Protein AF-A0A2N2LJE5-F1 (afdb_monomer)

Foldseek 3Di:
DWDWFAWPVRDIDIHRPDPVRVVVVVCLLVVVDPDPPRTHGPPDPDCDPQPPLRVLLCVQQNDCDPVNVVVVVVVVVQDDSVLSSVLCNVCSVVVVRDPVSSVVSSLCCLVVNDPPPDDDDDPDPRDNRPCVVVDPPDPDD

Solvent-accessible surface area (backbone atoms only — not comparable to full-atom values): 8705 Å² total; per-residue (Å²): 119,71,40,76,44,50,28,70,88,74,49,68,52,72,34,58,72,42,75,69,34,51,55,50,52,54,33,36,72,70,65,77,37,83,49,84,92,75,56,47,75,42,84,74,78,72,83,61,77,72,46,73,47,54,52,47,36,44,74,48,53,37,87,80,44,74,74,52,50,54,54,49,57,53,44,59,76,70,41,61,59,66,59,52,39,50,24,39,49,51,18,32,75,70,69,44,52,42,69,72,49,19,50,51,46,49,54,46,31,57,72,76,49,68,82,83,82,81,76,82,91,70,96,68,74,85,72,80,45,82,63,73,80,65,69,80,78,75,83,85,127

Radius of gyration: 20.78 Å; Cα contacts (8 Å, |Δi|>4): 125; chains: 1; bounding box: 51×42×59 Å

Secondary structure (DSSP, 8-state):
-EEEEEBTTS-EEEEESSHHHHHHHHHHHTTSSPPTTS--B-------S--HHHHHHHHHT----HHHHHHHHHHHHHS-HHHHHHHHHHHHHTT--SHHHHHHHHHHHHHH----SSS---SS-----GGGG--------

Structure (mmCIF, N/CA/C/O backbone):
data_AF-A0A2N2LJE5-F1
#
_entry.id   AF-A0A2N2LJE5-F1
#
loop_
_atom_site.group_PDB
_atom_site.id
_atom_site.type_symbol
_atom_site.label_atom_id
_atom_site.label_alt_id
_atom_site.label_comp_id
_atom_site.label_asym_id
_atom_site.label_entity_id
_atom_site.label_seq_id
_atom_site.pdbx_PDB_ins_code
_atom_site.Cartn_x
_atom_site.Cartn_y
_atom_site.Cartn_z
_atom_site.occupancy
_atom_site.B_iso_or_equiv
_atom_site.auth_seq_id
_atom_site.auth_comp_id
_atom_site.auth_asym_id
_atom_site.auth_atom_id
_atom_site.pdbx_PDB_model_num
ATOM 1 N N . MET A 1 1 ? -23.251 -7.286 26.637 1.00 69.62 1 MET A N 1
ATOM 2 C CA . MET A 1 1 ? -22.194 -6.806 25.718 1.00 69.62 1 MET A CA 1
ATOM 3 C C . MET A 1 1 ? -22.807 -5.789 24.766 1.00 69.62 1 MET A C 1
ATOM 5 O O . MET A 1 1 ? -24.014 -5.843 24.571 1.00 69.62 1 MET A O 1
ATOM 9 N N . LEU A 1 2 ? -22.027 -4.850 24.236 1.00 78.62 2 LEU A N 1
ATOM 10 C CA . LEU A 1 2 ? -22.445 -3.902 23.194 1.00 78.62 2 LEU A CA 1
ATOM 11 C C . LEU A 1 2 ? -21.752 -4.279 21.876 1.00 78.62 2 LEU A C 1
ATOM 13 O O . LEU A 1 2 ? -20.717 -4.942 21.904 1.00 78.62 2 LEU A O 1
ATOM 17 N N . LEU A 1 3 ? -22.341 -3.882 20.753 1.00 81.62 3 LEU A N 1
ATOM 18 C CA . LEU A 1 3 ? -21.747 -3.917 19.416 1.00 81.62 3 LEU A CA 1
ATOM 19 C C . LEU A 1 3 ? -21.209 -2.520 19.086 1.00 81.62 3 LEU A C 1
ATOM 21 O O . LEU A 1 3 ? -21.799 -1.538 19.536 1.00 81.62 3 LEU A O 1
ATOM 25 N N . ALA A 1 4 ? -20.127 -2.426 18.315 1.00 83.12 4 ALA A N 1
ATOM 26 C CA . ALA A 1 4 ? -19.519 -1.154 17.935 1.00 83.12 4 ALA A CA 1
ATOM 27 C C . ALA A 1 4 ? -19.167 -1.137 16.442 1.00 83.12 4 ALA A C 1
ATOM 29 O O . ALA A 1 4 ? -18.604 -2.107 15.941 1.00 83.12 4 ALA A O 1
ATOM 30 N N . LEU A 1 5 ? -19.468 -0.029 15.765 1.00 79.00 5 LEU A N 1
ATOM 31 C CA . LEU A 1 5 ? -18.981 0.293 14.424 1.00 79.00 5 LEU A CA 1
ATOM 32 C C . LEU A 1 5 ? -18.116 1.559 14.494 1.00 79.00 5 LEU A C 1
ATOM 34 O O . LEU A 1 5 ? -18.600 2.577 14.989 1.00 79.00 5 LEU A O 1
ATOM 38 N N . PRO A 1 6 ? -16.865 1.538 14.011 1.00 82.94 6 PRO A N 1
ATOM 39 C CA . PRO A 1 6 ? -16.037 2.735 13.955 1.00 82.94 6 PRO A CA 1
ATOM 40 C C . PRO A 1 6 ? -16.524 3.715 12.894 1.00 82.94 6 PRO A C 1
ATOM 42 O O . PRO A 1 6 ? -17.024 3.326 11.838 1.00 82.94 6 PRO A O 1
ATOM 45 N N . LEU A 1 7 ? -16.351 4.999 13.184 1.00 84.25 7 LEU A N 1
ATOM 46 C CA . LEU A 1 7 ? -16.716 6.117 12.328 1.00 84.25 7 LEU A CA 1
ATOM 47 C C . LEU A 1 7 ? -15.468 6.880 11.865 1.00 84.25 7 LEU A C 1
ATOM 49 O O . LEU A 1 7 ? -14.396 6.803 12.466 1.00 84.25 7 LEU A O 1
ATOM 53 N N . THR A 1 8 ? -15.587 7.608 10.754 1.00 79.56 8 THR A N 1
ATOM 54 C CA . THR A 1 8 ? -14.464 8.321 10.114 1.00 79.56 8 THR A CA 1
ATOM 55 C C . THR A 1 8 ? -13.910 9.497 10.919 1.00 79.56 8 THR A C 1
ATOM 57 O O . THR A 1 8 ? -12.799 9.949 10.659 1.00 79.56 8 THR A O 1
ATOM 60 N N . ASP A 1 9 ? -14.683 10.008 11.868 1.00 79.31 9 ASP A N 1
ATOM 61 C CA . ASP A 1 9 ? -14.305 11.062 12.815 1.00 79.31 9 ASP A CA 1
ATOM 62 C C . ASP A 1 9 ? -13.559 10.521 14.049 1.00 79.31 9 ASP A C 1
ATOM 64 O O . ASP A 1 9 ? -13.097 11.307 14.874 1.00 79.31 9 ASP A O 1
ATOM 68 N N . GLY A 1 10 ? -13.380 9.198 14.146 1.00 76.00 10 GLY A N 1
ATOM 69 C CA . GLY A 1 10 ? -12.715 8.533 15.266 1.00 76.00 10 GLY A CA 1
ATOM 70 C C . GLY A 1 10 ? -13.664 8.086 16.378 1.00 76.00 10 GLY A C 1
ATOM 71 O O . GLY A 1 10 ? -13.208 7.446 17.327 1.00 76.00 10 GLY A O 1
ATOM 72 N N . ASP A 1 11 ? -14.963 8.364 16.250 1.00 84.38 11 ASP A N 1
ATOM 73 C CA . ASP A 1 11 ? -15.974 7.921 17.204 1.00 84.38 11 ASP A CA 1
ATOM 74 C C . ASP A 1 11 ? -16.459 6.489 16.913 1.00 84.38 11 ASP A C 1
ATOM 76 O O . ASP A 1 11 ? -16.187 5.887 15.870 1.00 84.38 11 ASP A O 1
ATOM 80 N N . LEU A 1 12 ? -17.186 5.916 17.874 1.00 85.06 12 LEU A N 1
ATOM 81 C CA . LEU A 1 12 ? -17.773 4.579 17.783 1.00 85.06 12 LEU A CA 1
ATOM 82 C 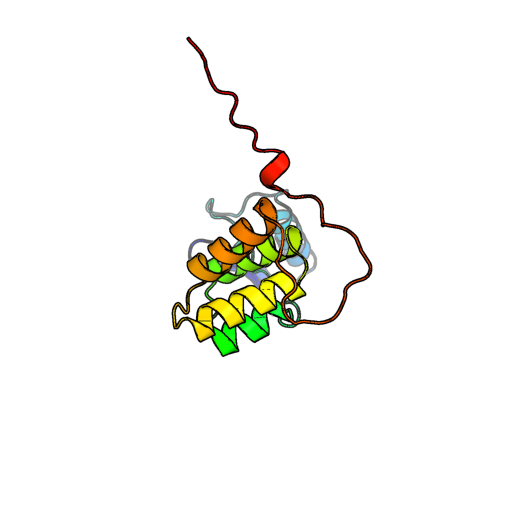C . LEU A 1 12 ? -19.300 4.674 17.842 1.00 85.06 12 LEU A C 1
ATOM 84 O O . LEU A 1 12 ? -19.868 5.162 18.821 1.00 85.06 12 LEU A O 1
ATOM 88 N N . LEU A 1 13 ? -19.977 4.126 16.837 1.00 85.75 13 LEU A N 1
ATOM 89 C CA . LEU A 1 13 ? -21.414 3.890 16.877 1.00 85.75 13 LEU A CA 1
ATOM 90 C C . LEU A 1 13 ? -21.693 2.612 17.672 1.00 85.75 13 LEU A C 1
ATOM 92 O O . LEU A 1 13 ? -21.361 1.512 17.233 1.00 85.75 13 LEU A O 1
ATOM 96 N N . LEU A 1 14 ? -22.319 2.756 18.838 1.00 88.12 14 LEU A N 1
ATOM 97 C CA . LEU A 1 14 ? -22.629 1.638 19.726 1.00 88.12 14 LEU A CA 1
ATOM 98 C C . LEU A 1 14 ? -24.078 1.170 19.556 1.00 88.12 14 LEU A C 1
ATOM 100 O O . LEU A 1 14 ? -25.007 1.976 19.564 1.00 88.12 14 LEU A O 1
ATOM 104 N N . ALA A 1 15 ? -24.283 -0.144 19.487 1.00 86.38 15 ALA A N 1
ATOM 105 C CA . ALA A 1 15 ? -25.604 -0.762 19.524 1.00 86.38 15 ALA A CA 1
ATOM 106 C C . ALA A 1 15 ? -25.697 -1.814 20.633 1.00 86.38 15 ALA A C 1
ATOM 108 O O . ALA A 1 15 ? -24.713 -2.428 21.048 1.00 86.38 15 ALA A O 1
ATOM 109 N N . VAL A 1 16 ? -26.913 -2.056 21.116 1.00 89.38 16 VAL A N 1
ATOM 110 C CA . VAL A 1 16 ? -27.170 -3.165 22.039 1.00 89.38 16 VAL A CA 1
ATOM 111 C C . VAL A 1 16 ? -26.916 -4.482 21.307 1.00 89.38 16 VAL A C 1
ATOM 113 O O . VAL A 1 16 ? -27.321 -4.634 20.158 1.00 89.38 16 VAL A O 1
ATOM 116 N N . HIS A 1 17 ? -26.275 -5.445 21.974 1.00 80.25 17 HIS A N 1
ATOM 117 C CA . HIS A 1 17 ? -26.005 -6.779 21.429 1.00 80.25 17 HIS A CA 1
ATOM 118 C C . HIS A 1 17 ? -27.279 -7.640 21.380 1.00 80.25 17 HIS A C 1
ATOM 120 O O . HIS A 1 17 ? -27.434 -8.631 22.093 1.00 80.25 17 HIS A O 1
ATOM 126 N N . SER A 1 18 ? -28.217 -7.208 20.545 1.00 87.88 18 SER A N 1
ATOM 127 C CA . SER A 1 18 ? -29.474 -7.857 20.200 1.00 87.88 18 SER A CA 1
ATOM 128 C C . SER A 1 18 ? -29.547 -8.026 18.683 1.00 87.88 18 SER A C 1
ATOM 130 O O . SER A 1 18 ? -28.838 -7.346 17.941 1.00 87.88 18 SER A O 1
ATOM 132 N N . GLU A 1 19 ? -30.440 -8.889 18.200 1.00 84.25 19 GLU A N 1
ATOM 133 C CA . GLU A 1 19 ? -30.632 -9.071 16.753 1.00 84.25 19 GLU A CA 1
ATOM 134 C C . GLU A 1 19 ? -31.064 -7.768 16.058 1.00 84.25 19 GLU A C 1
ATOM 136 O O . GLU A 1 19 ? -30.674 -7.504 14.923 1.00 84.25 19 GLU A O 1
ATOM 141 N N . GLY A 1 20 ? -31.810 -6.907 16.762 1.00 85.12 20 GLY A N 1
ATOM 142 C CA . GLY A 1 20 ? -32.174 -5.579 16.267 1.00 85.12 20 GLY A CA 1
ATOM 143 C C . GLY A 1 20 ? -30.968 -4.649 16.125 1.00 85.12 20 GLY A C 1
ATOM 144 O O . GLY A 1 20 ? -30.830 -3.985 15.101 1.00 85.12 20 GLY A O 1
ATOM 145 N N . GLY A 1 21 ? -30.066 -4.638 17.114 1.00 85.12 21 GLY A N 1
ATOM 146 C CA . GLY A 1 21 ? -28.827 -3.860 17.044 1.00 85.12 21 GLY A CA 1
ATOM 147 C C . GLY A 1 21 ? -27.885 -4.363 15.951 1.00 85.12 21 GLY A C 1
ATOM 148 O O . GLY A 1 21 ? -27.339 -3.562 15.200 1.00 85.12 21 GLY A O 1
ATOM 149 N N . ARG A 1 22 ? -27.765 -5.687 15.798 1.00 84.12 22 ARG A N 1
ATOM 150 C CA . ARG A 1 22 ? -26.967 -6.321 14.740 1.00 84.12 22 ARG A CA 1
ATOM 151 C C . ARG A 1 22 ? -27.455 -5.921 13.346 1.00 84.12 22 ARG A C 1
ATOM 153 O O . ARG A 1 22 ? -26.675 -5.401 12.558 1.00 84.12 22 ARG A O 1
ATOM 160 N N . ARG A 1 23 ? -28.756 -6.078 13.073 1.00 87.94 23 ARG A N 1
ATOM 161 C CA . ARG A 1 23 ? -29.359 -5.714 11.777 1.00 87.94 23 ARG A CA 1
ATOM 162 C C . ARG A 1 23 ? -29.246 -4.228 11.452 1.00 87.94 23 ARG A C 1
ATOM 164 O O . ARG A 1 23 ? -29.119 -3.872 10.284 1.00 87.94 23 ARG A O 1
ATOM 171 N N . LEU A 1 24 ? -29.335 -3.362 12.462 1.00 87.25 24 LEU A N 1
ATOM 172 C CA . LEU A 1 24 ? -29.162 -1.922 12.279 1.00 87.25 24 LEU A CA 1
ATOM 173 C C . LEU A 1 24 ? -27.739 -1.602 11.806 1.00 87.25 24 LEU A C 1
ATOM 175 O O . LEU A 1 24 ? -27.575 -0.913 10.803 1.00 87.25 24 LEU A O 1
ATOM 179 N N . LEU A 1 25 ? -26.724 -2.142 12.488 1.00 85.62 25 LEU A N 1
ATOM 180 C CA . LEU A 1 25 ? -25.324 -1.933 12.116 1.00 85.62 25 LEU A CA 1
ATOM 181 C C . LEU A 1 25 ? -25.015 -2.498 10.717 1.00 85.62 25 LEU A C 1
ATOM 183 O O . LEU A 1 25 ? -24.425 -1.785 9.913 1.00 85.62 25 LEU A O 1
ATOM 187 N N . GLU A 1 26 ? -25.505 -3.697 10.375 1.00 84.56 26 GLU A N 1
ATOM 188 C CA . GLU A 1 26 ? -25.335 -4.290 9.033 1.00 84.56 26 GLU A CA 1
ATOM 189 C C . GLU A 1 26 ? -25.934 -3.418 7.916 1.00 84.56 26 GLU A C 1
ATOM 191 O O . GLU A 1 26 ? -25.339 -3.252 6.853 1.00 84.56 26 GLU A O 1
ATOM 196 N N . ARG A 1 27 ? -27.120 -2.835 8.138 1.00 86.81 27 ARG A N 1
ATOM 197 C CA . ARG A 1 27 ? -27.762 -1.945 7.154 1.00 86.81 27 ARG A CA 1
ATOM 198 C C . ARG A 1 27 ? -27.014 -0.628 6.980 1.00 86.81 27 ARG A C 1
ATOM 200 O O . ARG A 1 27 ? -26.969 -0.113 5.863 1.00 86.81 27 ARG A O 1
ATOM 207 N N . ILE A 1 28 ? -26.466 -0.086 8.066 1.00 88.06 28 ILE A N 1
ATOM 208 C CA . ILE A 1 28 ? -25.660 1.138 8.038 1.00 88.06 28 ILE A CA 1
ATOM 209 C C . ILE A 1 28 ? -24.341 0.883 7.300 1.00 88.06 28 ILE A C 1
ATOM 211 O O . ILE A 1 28 ? -23.964 1.661 6.427 1.00 88.06 28 ILE A O 1
ATOM 215 N N . GLU A 1 29 ? -23.677 -0.235 7.585 1.00 81.94 29 GLU A N 1
ATOM 216 C CA . GLU A 1 29 ? -22.453 -0.657 6.899 1.00 81.94 29 GLU A CA 1
ATOM 217 C C . GLU A 1 29 ? -22.688 -0.902 5.400 1.00 81.94 29 GLU A C 1
ATOM 219 O O . GLU A 1 29 ? -21.913 -0.442 4.564 1.00 81.94 29 GLU A O 1
ATOM 224 N N . ALA A 1 30 ? -23.817 -1.523 5.040 1.00 81.69 30 ALA A N 1
ATOM 225 C CA . ALA A 1 30 ? -24.237 -1.713 3.652 1.00 81.69 30 ALA A CA 1
ATOM 226 C C . ALA A 1 30 ? -24.692 -0.415 2.946 1.00 81.69 30 ALA A C 1
ATOM 228 O O . ALA A 1 30 ? -25.073 -0.454 1.775 1.00 81.69 30 ALA A O 1
ATOM 229 N N . GLY A 1 31 ? -24.707 0.730 3.642 1.00 81.25 31 GLY A N 1
ATOM 230 C CA . GLY A 1 31 ? -25.131 2.022 3.095 1.00 81.25 31 GLY A CA 1
ATOM 231 C C . GLY A 1 31 ? -26.635 2.137 2.821 1.00 81.25 31 GLY A C 1
ATOM 232 O O . GLY A 1 31 ? -27.066 3.066 2.141 1.00 81.25 31 GLY A O 1
ATOM 233 N N . VAL A 1 32 ? -27.440 1.204 3.338 1.00 87.25 32 VAL A N 1
ATOM 234 C CA . VAL A 1 32 ? -28.908 1.194 3.207 1.00 87.25 32 VAL A CA 1
ATOM 235 C C . VAL A 1 32 ? -29.553 2.186 4.177 1.00 87.25 32 VAL A C 1
ATOM 237 O O . VAL A 1 32 ? -30.661 2.665 3.939 1.00 87.25 32 VAL A O 1
ATOM 240 N N . GLU A 1 33 ? -28.877 2.489 5.283 1.00 84.69 33 GLU A N 1
ATOM 241 C CA . GLU A 1 33 ? -29.333 3.440 6.291 1.00 84.69 33 GLU A CA 1
ATOM 242 C C . GLU A 1 33 ? -28.220 4.443 6.623 1.00 84.69 33 GLU A C 1
ATOM 244 O O . GLU A 1 33 ? -27.061 4.043 6.741 1.00 84.69 33 GLU A O 1
ATOM 249 N N . PRO A 1 34 ? -28.524 5.747 6.747 1.00 82.75 34 PRO A N 1
ATOM 250 C CA . PRO A 1 34 ? -27.515 6.733 7.105 1.00 82.75 34 PRO A CA 1
ATOM 251 C C . PRO A 1 34 ? -27.018 6.538 8.539 1.00 82.75 34 PRO A C 1
ATOM 253 O O . PRO A 1 34 ? -27.786 6.211 9.447 1.00 82.75 34 PRO A O 1
ATOM 256 N N . VAL A 1 35 ? -25.734 6.824 8.754 1.00 85.69 35 VAL A N 1
ATOM 257 C CA . VAL A 1 35 ? -25.155 6.890 10.097 1.00 85.69 35 VAL A CA 1
ATOM 258 C C . VAL A 1 35 ? -25.793 8.066 10.854 1.00 85.69 35 VAL A C 1
ATOM 260 O O . VAL A 1 35 ? -25.809 9.195 10.343 1.00 85.69 35 VAL A O 1
ATOM 263 N N . PRO A 1 36 ? -26.300 7.850 12.080 1.00 79.31 36 PRO A N 1
ATOM 264 C CA . PRO A 1 36 ? -26.754 8.934 12.942 1.00 79.31 36 PRO A CA 1
ATOM 265 C C . PRO A 1 36 ? -25.652 9.983 13.147 1.00 79.31 36 PRO A C 1
ATOM 267 O O . PRO A 1 36 ? -24.500 9.639 13.384 1.00 79.31 36 PRO A O 1
ATOM 270 N N . GLY A 1 37 ? -25.996 11.268 13.052 1.00 78.88 37 GLY A N 1
ATOM 271 C CA . GLY A 1 37 ? -25.019 12.360 13.172 1.00 78.88 37 GLY A CA 1
ATOM 272 C C . GLY A 1 37 ? -24.296 12.726 11.870 1.00 78.88 37 GLY A C 1
ATOM 273 O O . GLY A 1 37 ? -23.507 13.663 11.867 1.00 78.88 37 GLY A O 1
ATOM 274 N N . GLY A 1 38 ? -24.588 12.050 10.752 1.00 77.19 38 GLY A N 1
ATOM 275 C CA . GLY A 1 38 ? -24.068 12.419 9.429 1.00 77.19 38 GLY A CA 1
ATOM 276 C C . GLY A 1 38 ? -22.610 12.026 9.174 1.00 77.19 38 GLY A C 1
ATOM 277 O O . GLY A 1 38 ? -22.072 12.358 8.118 1.00 77.19 38 GLY A O 1
ATOM 278 N N . SER A 1 39 ? -21.984 11.310 10.111 1.00 80.00 39 SER A N 1
ATOM 279 C CA . SER A 1 39 ? -20.661 10.714 9.922 1.00 80.00 39 SER A CA 1
ATOM 280 C C . SER A 1 39 ? -20.712 9.546 8.926 1.00 80.00 39 SER A C 1
ATOM 282 O O . SER A 1 39 ? -21.768 9.192 8.395 1.00 80.00 39 SER A O 1
ATOM 284 N N . ARG A 1 40 ? -19.566 8.936 8.629 1.00 79.69 40 ARG A N 1
ATOM 285 C CA . ARG A 1 40 ? -19.476 7.757 7.755 1.00 79.69 40 ARG A CA 1
ATOM 286 C C . ARG A 1 40 ? -18.871 6.600 8.529 1.00 79.69 40 ARG A C 1
ATOM 288 O O . ARG A 1 40 ? -18.004 6.814 9.371 1.00 79.69 40 ARG A O 1
ATOM 295 N N . VAL A 1 41 ? -19.308 5.380 8.222 1.00 79.44 41 VAL A N 1
ATOM 296 C CA . VAL A 1 41 ? -18.661 4.172 8.748 1.00 79.44 41 VAL A CA 1
ATOM 297 C C . VAL A 1 41 ? -17.211 4.170 8.275 1.00 79.44 41 VAL A C 1
ATOM 299 O O . VAL A 1 41 ? -16.940 4.349 7.083 1.00 79.44 41 VAL A O 1
ATOM 302 N N . ALA A 1 42 ? -16.281 4.004 9.209 1.00 72.31 42 ALA A N 1
ATOM 303 C CA . ALA A 1 42 ? -14.896 3.759 8.874 1.00 72.31 42 ALA A CA 1
ATOM 304 C C . ALA A 1 42 ? -14.804 2.343 8.309 1.00 72.31 42 ALA A C 1
ATOM 306 O O . ALA A 1 42 ? -15.076 1.364 9.002 1.00 72.31 42 ALA A O 1
ATOM 307 N N . VAL A 1 43 ? -14.418 2.236 7.041 1.00 65.19 43 VAL A N 1
ATOM 308 C CA . VAL A 1 43 ? -14.063 0.948 6.452 1.00 65.19 43 VAL A CA 1
ATOM 309 C C . VAL A 1 43 ? -12.740 0.528 7.086 1.00 65.19 43 VAL A C 1
ATOM 311 O O . VAL A 1 43 ? -11.666 0.915 6.625 1.00 65.19 43 VAL A O 1
ATOM 314 N N . MET A 1 44 ? -12.812 -0.220 8.186 1.00 52.09 44 MET A N 1
ATOM 315 C CA . MET A 1 44 ? -11.668 -0.991 8.649 1.00 52.09 44 MET A CA 1
ATOM 316 C C . MET A 1 44 ? -11.541 -2.179 7.712 1.00 52.09 44 MET A C 1
ATOM 318 O O . MET A 1 44 ? -12.313 -3.132 7.775 1.00 52.09 44 MET A O 1
ATOM 322 N N . VAL A 1 45 ? -10.571 -2.100 6.808 1.00 52.28 45 VAL A N 1
ATOM 323 C CA . VAL A 1 45 ? -10.066 -3.295 6.145 1.00 52.28 45 VAL A CA 1
ATOM 324 C C . VAL A 1 45 ? -9.403 -4.109 7.250 1.00 52.28 45 VAL A C 1
ATOM 326 O O . VAL A 1 45 ? -8.290 -3.790 7.668 1.00 52.28 45 VAL A O 1
ATOM 329 N N . GLU A 1 46 ? -10.127 -5.098 7.780 1.00 45.78 46 GLU A N 1
ATOM 330 C CA . GLU A 1 46 ? -9.546 -6.129 8.638 1.00 45.78 46 GLU A CA 1
ATOM 331 C C . GLU A 1 46 ? -8.259 -6.603 7.953 1.00 45.78 46 GLU A C 1
ATOM 333 O O . GLU A 1 46 ? -8.304 -6.884 6.747 1.00 45.78 46 GLU A O 1
ATOM 338 N N . PRO A 1 47 ? -7.110 -6.671 8.650 1.00 44.25 47 PRO A N 1
ATOM 339 C CA . PRO A 1 47 ? -5.905 -7.215 8.058 1.00 44.25 47 PRO A CA 1
ATOM 340 C C . PRO A 1 47 ? -6.148 -8.708 7.832 1.00 44.25 47 PRO A C 1
ATOM 342 O O . PRO A 1 47 ? -5.844 -9.553 8.674 1.00 44.25 47 PRO A O 1
ATOM 345 N N . ALA A 1 48 ? -6.724 -9.035 6.674 1.00 45.50 48 ALA A N 1
ATOM 346 C CA . ALA A 1 48 ? -6.592 -10.337 6.059 1.00 45.50 48 ALA A CA 1
ATOM 347 C C . ALA A 1 48 ? -5.116 -10.710 6.184 1.00 45.50 48 ALA A C 1
ATOM 349 O O . ALA A 1 48 ? -4.268 -9.858 5.910 1.00 45.50 48 ALA A O 1
ATOM 350 N N . ALA A 1 49 ? -4.839 -11.922 6.681 1.00 55.28 49 ALA A N 1
ATOM 351 C CA . ALA A 1 49 ? -3.497 -12.460 6.899 1.00 55.28 49 ALA A CA 1
ATOM 352 C C . ALA A 1 49 ? -2.481 -11.783 5.969 1.00 55.28 49 ALA A C 1
ATOM 354 O O . ALA A 1 49 ? -2.620 -1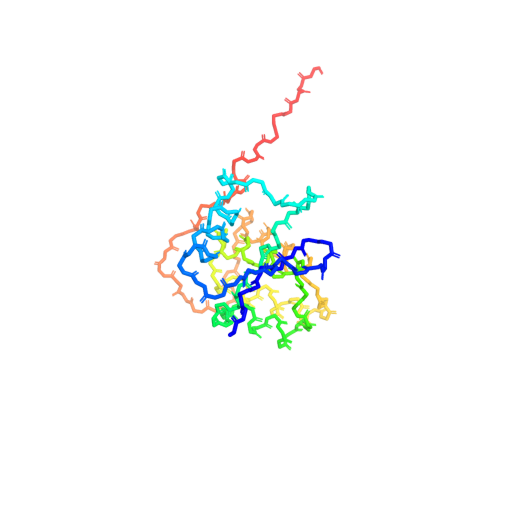1.938 4.755 1.00 55.28 49 ALA A O 1
ATOM 355 N N . LEU A 1 50 ? -1.574 -10.969 6.543 1.00 61.66 50 LEU A N 1
ATOM 356 C CA . LEU A 1 50 ? -0.706 -10.034 5.810 1.00 61.66 50 LEU A CA 1
ATOM 357 C C . LEU A 1 50 ? -0.274 -10.659 4.487 1.00 61.66 50 LEU A C 1
ATOM 359 O O . LEU A 1 50 ? 0.429 -11.675 4.474 1.00 61.66 50 LEU A O 1
ATOM 363 N N . SER A 1 51 ? -0.742 -10.082 3.380 1.00 81.38 51 SER A N 1
ATOM 364 C CA . SER A 1 51 ? -0.394 -10.581 2.059 1.00 81.38 51 SER A CA 1
ATOM 365 C C . SER A 1 51 ? 1.131 -10.610 1.915 1.00 81.38 51 SER A C 1
ATOM 367 O O . SER A 1 51 ? 1.858 -9.857 2.571 1.00 81.38 51 SER A O 1
ATOM 369 N N . ARG A 1 52 ? 1.664 -11.496 1.065 1.00 91.62 52 ARG A N 1
ATOM 370 C CA . ARG A 1 52 ? 3.122 -11.592 0.874 1.00 91.62 52 ARG A CA 1
ATOM 371 C C . ARG A 1 52 ? 3.758 -10.222 0.544 1.00 91.62 52 ARG A C 1
ATOM 373 O O . ARG A 1 52 ? 4.802 -9.930 1.128 1.00 91.62 52 ARG A O 1
ATOM 380 N N . PRO A 1 53 ? 3.173 -9.369 -0.323 1.00 92.50 53 PRO A N 1
ATOM 381 C CA . PRO A 1 53 ? 3.646 -7.999 -0.521 1.00 92.50 53 PRO A CA 1
ATOM 382 C C . PRO A 1 53 ? 3.617 -7.128 0.741 1.00 92.50 53 PRO A C 1
ATOM 384 O O . PRO A 1 53 ? 4.576 -6.395 0.970 1.00 92.50 53 PRO A O 1
ATOM 387 N N . ALA A 1 54 ? 2.580 -7.228 1.579 1.00 91.94 54 ALA A N 1
ATOM 388 C CA . ALA A 1 54 ? 2.476 -6.460 2.822 1.00 91.94 54 ALA A CA 1
ATOM 389 C C . ALA A 1 54 ? 3.574 -6.837 3.826 1.00 91.94 54 ALA A C 1
ATOM 391 O O . 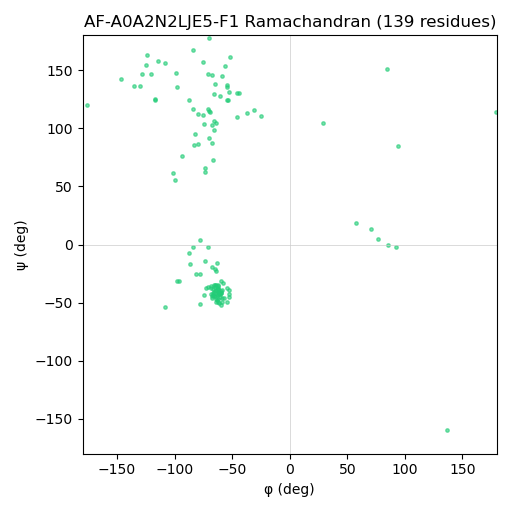ALA A 1 54 ? 4.253 -5.962 4.358 1.00 91.94 54 ALA A O 1
ATOM 392 N N . ALA A 1 55 ? 3.834 -8.135 4.000 1.00 92.00 55 ALA A N 1
ATOM 393 C CA . ALA A 1 55 ? 4.924 -8.608 4.852 1.00 92.00 55 ALA A CA 1
ATOM 394 C C . ALA A 1 55 ? 6.304 -8.127 4.358 1.00 92.00 55 ALA A C 1
ATOM 396 O O . ALA A 1 55 ? 7.145 -7.699 5.149 1.00 92.00 55 ALA A O 1
ATOM 397 N N . VAL A 1 56 ? 6.539 -8.156 3.040 1.00 94.75 56 VAL A N 1
ATOM 398 C CA . VAL A 1 56 ? 7.792 -7.652 2.447 1.00 94.75 56 VAL A CA 1
ATOM 399 C C . VAL A 1 56 ? 7.900 -6.134 2.580 1.00 94.75 56 VAL A C 1
ATOM 401 O O . VAL A 1 56 ? 8.994 -5.624 2.807 1.00 94.75 56 VAL A O 1
ATOM 404 N N . TYR A 1 57 ? 6.789 -5.403 2.478 1.00 95.50 57 TYR A N 1
ATOM 405 C CA . TYR A 1 57 ? 6.781 -3.958 2.687 1.00 95.50 57 TYR A CA 1
ATOM 406 C C . TYR A 1 57 ? 7.284 -3.606 4.089 1.00 95.50 57 TYR A C 1
ATOM 408 O O . TYR A 1 57 ? 8.188 -2.784 4.226 1.00 95.50 57 TYR A O 1
ATOM 416 N N . GLU A 1 58 ? 6.751 -4.253 5.125 1.00 93.75 58 GLU A N 1
ATOM 417 C CA . GLU A 1 58 ? 7.175 -3.983 6.502 1.00 93.75 58 GLU A CA 1
ATOM 418 C C . GLU A 1 58 ? 8.648 -4.317 6.744 1.00 93.75 58 GLU A C 1
ATOM 420 O O . GLU A 1 58 ? 9.348 -3.566 7.425 1.00 93.75 58 GLU A O 1
ATOM 425 N N . GLN A 1 59 ? 9.132 -5.404 6.139 1.00 93.88 59 GLN A N 1
ATOM 426 C CA . GLN A 1 59 ? 10.524 -5.831 6.242 1.00 93.88 59 GLN A CA 1
ATOM 427 C C . GLN A 1 59 ? 11.503 -4.869 5.547 1.00 93.88 59 GLN A C 1
ATOM 429 O O . GLN A 1 59 ? 12.555 -4.551 6.099 1.00 93.88 59 GLN A O 1
ATOM 434 N N . GLU A 1 60 ? 11.184 -4.437 4.326 1.00 94.81 60 GLU A N 1
ATOM 435 C CA . GLU A 1 60 ? 12.118 -3.722 3.447 1.00 94.81 60 GLU A CA 1
ATOM 436 C C . GLU A 1 60 ? 11.962 -2.194 3.518 1.00 94.81 60 GLU A C 1
ATOM 438 O O . GLU A 1 60 ? 12.933 -1.449 3.351 1.00 94.81 60 GLU A O 1
ATOM 443 N N . ILE A 1 61 ? 10.741 -1.712 3.761 1.00 92.50 61 ILE A N 1
ATOM 444 C CA . ILE A 1 61 ? 10.382 -0.291 3.712 1.00 92.50 61 ILE A CA 1
ATOM 445 C C . ILE A 1 61 ? 10.142 0.270 5.114 1.00 92.50 61 ILE A C 1
ATOM 447 O O . ILE A 1 61 ? 10.764 1.267 5.486 1.00 92.50 61 ILE A O 1
ATOM 451 N N . GLY A 1 62 ? 9.261 -0.361 5.890 1.00 88.94 62 GLY A N 1
ATOM 452 C CA . GLY A 1 62 ? 8.898 0.065 7.242 1.00 88.94 62 GLY A CA 1
ATOM 453 C C . GLY A 1 62 ? 7.394 0.001 7.497 1.00 88.94 62 GLY A C 1
ATOM 454 O O . GLY A 1 62 ? 6.668 -0.691 6.797 1.00 88.94 62 GLY A O 1
ATOM 455 N N . MET A 1 63 ? 6.916 0.735 8.506 1.00 89.62 63 MET A N 1
ATOM 456 C CA . MET A 1 63 ? 5.529 0.644 8.982 1.00 89.62 63 MET A 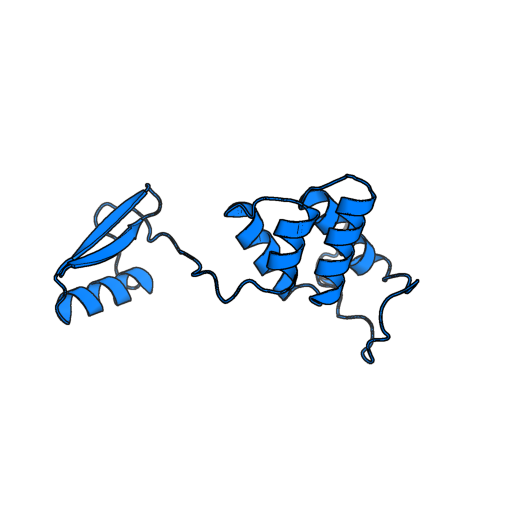CA 1
ATOM 457 C C . MET A 1 63 ? 4.496 0.823 7.862 1.00 89.62 63 MET A C 1
ATOM 459 O O . MET A 1 63 ? 4.534 1.793 7.096 1.00 89.62 63 MET A O 1
ATOM 463 N N . LEU A 1 64 ? 3.538 -0.099 7.821 1.00 87.25 64 LEU A N 1
ATOM 464 C CA . LEU A 1 64 ? 2.438 -0.087 6.872 1.00 87.25 64 LEU A CA 1
ATOM 465 C C . LEU A 1 64 ? 1.342 0.861 7.382 1.00 87.25 64 LEU A C 1
ATOM 467 O O . LEU A 1 64 ? 0.530 0.523 8.239 1.00 87.25 64 LEU A O 1
ATOM 471 N N . THR A 1 65 ? 1.374 2.107 6.911 1.00 87.38 65 THR A N 1
ATOM 472 C CA . THR A 1 65 ? 0.368 3.113 7.278 1.00 87.38 65 THR A CA 1
ATOM 473 C C . THR A 1 65 ? -0.950 2.852 6.541 1.00 87.38 65 THR A C 1
ATOM 475 O O . THR A 1 65 ? -0.915 2.292 5.445 1.00 87.38 65 THR A O 1
ATOM 478 N N . PRO A 1 66 ? -2.109 3.324 7.047 1.00 82.94 66 PRO A N 1
ATOM 479 C CA . PRO A 1 66 ? -3.401 3.097 6.389 1.00 82.94 66 PRO A CA 1
ATOM 480 C C . PRO A 1 66 ? -3.428 3.517 4.912 1.00 82.94 66 PRO A C 1
ATOM 482 O O . PRO A 1 66 ? -3.979 2.816 4.068 1.00 82.94 66 PRO A O 1
ATOM 485 N N . SER A 1 67 ? -2.781 4.638 4.573 1.00 83.50 67 SER A N 1
ATOM 486 C CA . SER A 1 67 ? -2.684 5.110 3.186 1.00 83.50 67 SER A CA 1
ATOM 487 C C . SER A 1 67 ? -1.858 4.176 2.298 1.00 83.50 67 SER A C 1
ATOM 489 O O . SER A 1 67 ? -2.174 4.016 1.123 1.00 83.50 67 SER A O 1
ATOM 491 N N . VAL A 1 68 ? -0.810 3.555 2.846 1.00 88.88 68 VAL A N 1
ATOM 492 C CA . VAL A 1 68 ? -0.014 2.550 2.130 1.00 88.88 68 VAL A CA 1
ATOM 493 C C . VAL A 1 68 ? -0.797 1.250 1.994 1.00 88.88 68 VAL A C 1
ATOM 495 O O . VAL A 1 68 ? -0.730 0.644 0.933 1.00 88.88 68 VAL A O 1
ATOM 498 N N . THR A 1 69 ? -1.575 0.844 3.004 1.00 87.06 69 THR A N 1
ATOM 499 C CA . THR A 1 69 ? -2.436 -0.348 2.929 1.00 87.06 69 THR A CA 1
ATOM 500 C C . THR A 1 69 ? -3.371 -0.280 1.734 1.00 87.06 69 THR A C 1
ATOM 502 O O . THR A 1 69 ? -3.428 -1.219 0.945 1.00 87.06 69 THR A O 1
ATOM 505 N N . VAL A 1 70 ? -4.065 0.851 1.573 1.00 85.62 70 VAL A N 1
ATOM 506 C CA . VAL A 1 70 ? -4.984 1.065 0.449 1.00 85.62 70 VAL A CA 1
ATOM 507 C C . VAL A 1 70 ? -4.230 0.997 -0.878 1.00 85.62 70 VAL A C 1
ATOM 509 O O . VAL A 1 70 ? -4.612 0.226 -1.753 1.00 85.62 70 VAL A O 1
ATOM 512 N N . ALA A 1 71 ? -3.120 1.727 -1.008 1.00 88.75 71 ALA A N 1
ATOM 513 C CA . ALA A 1 71 ? -2.356 1.760 -2.253 1.00 88.75 71 ALA A CA 1
ATOM 514 C C . ALA A 1 71 ? -1.730 0.398 -2.613 1.00 88.75 71 ALA A C 1
ATOM 516 O O . ALA A 1 71 ? -1.642 0.034 -3.786 1.00 88.75 71 ALA A O 1
ATOM 517 N N . LEU A 1 72 ? -1.308 -0.377 -1.612 1.00 91.88 72 LEU A N 1
ATOM 518 C CA . LEU A 1 72 ? -0.786 -1.725 -1.801 1.00 91.88 72 LEU A CA 1
ATOM 519 C C . LEU A 1 72 ? -1.893 -2.686 -2.253 1.00 91.88 72 LEU A C 1
ATOM 521 O O . LEU A 1 72 ? -1.675 -3.446 -3.191 1.00 91.88 72 LEU A O 1
ATOM 525 N N . ALA A 1 73 ? -3.083 -2.605 -1.653 1.00 87.44 73 ALA A N 1
ATOM 526 C CA . ALA A 1 73 ? -4.242 -3.396 -2.063 1.00 87.44 73 ALA A CA 1
ATOM 527 C C . ALA A 1 73 ? -4.717 -3.050 -3.488 1.00 87.44 73 ALA A C 1
ATOM 529 O O . ALA A 1 73 ? -5.159 -3.929 -4.228 1.00 87.44 73 ALA A O 1
ATOM 530 N N . GLU A 1 74 ? -4.610 -1.785 -3.906 1.00 88.25 74 GLU A N 1
ATOM 531 C CA . GLU A 1 74 ? -4.828 -1.377 -5.300 1.00 88.25 74 GLU A CA 1
ATOM 532 C C . GLU A 1 74 ? -3.761 -1.981 -6.224 1.00 88.25 74 GLU A C 1
ATOM 534 O O . GLU A 1 74 ? -4.085 -2.533 -7.273 1.00 88.25 74 GLU A O 1
ATOM 539 N N . ALA A 1 75 ? -2.487 -1.946 -5.826 1.00 90.38 75 ALA A N 1
ATOM 540 C CA . ALA A 1 75 ? -1.407 -2.542 -6.607 1.00 90.38 75 ALA A CA 1
ATOM 541 C C . ALA A 1 75 ? -1.560 -4.064 -6.763 1.00 90.38 75 ALA A C 1
ATOM 543 O O . ALA A 1 75 ? -1.293 -4.582 -7.843 1.00 90.38 75 ALA A O 1
ATOM 544 N N . GLU A 1 76 ? -2.027 -4.779 -5.738 1.00 89.94 76 GLU A N 1
ATOM 545 C CA . GLU A 1 76 ? -2.297 -6.225 -5.800 1.00 89.94 76 GLU A CA 1
ATOM 546 C C . GLU A 1 76 ? -3.413 -6.600 -6.785 1.00 89.94 76 GLU A C 1
ATOM 548 O O . GLU A 1 76 ? -3.435 -7.725 -7.283 1.00 89.94 76 GLU A O 1
ATOM 553 N N . GLN A 1 77 ? -4.308 -5.666 -7.116 1.00 87.38 77 GLN A N 1
ATOM 554 C CA . GLN A 1 77 ? -5.313 -5.856 -8.168 1.00 87.38 77 GLN A CA 1
ATOM 555 C C . GLN A 1 77 ? -4.744 -5.614 -9.573 1.00 87.38 77 GLN A C 1
ATOM 557 O O . GLN A 1 77 ? -5.274 -6.135 -10.554 1.00 87.38 77 GLN A O 1
ATOM 562 N N . LEU A 1 78 ? -3.679 -4.813 -9.680 1.00 86.75 78 LEU A N 1
ATOM 563 C CA . LEU A 1 78 ? -3.097 -4.369 -10.949 1.00 86.75 78 LEU A CA 1
ATOM 564 C C . LEU A 1 78 ? -1.887 -5.199 -11.383 1.00 86.75 78 LEU A C 1
ATOM 566 O O . LEU A 1 78 ? -1.636 -5.342 -12.580 1.00 86.75 78 LEU A O 1
ATOM 570 N N . TYR A 1 79 ? -1.122 -5.721 -10.426 1.00 88.00 79 TYR A N 1
ATOM 571 C CA . TYR A 1 79 ? 0.163 -6.360 -10.676 1.00 88.00 79 TYR A CA 1
ATOM 572 C C . TYR A 1 79 ? 0.243 -7.749 -10.042 1.00 88.00 79 TYR A C 1
ATOM 574 O O . TYR A 1 79 ? -0.257 -7.967 -8.938 1.00 88.00 79 TYR A O 1
ATOM 582 N N . PRO A 1 80 ? 0.969 -8.684 -10.678 1.00 90.31 80 PRO A N 1
ATOM 583 C CA . PRO A 1 80 ? 1.356 -9.930 -10.034 1.00 90.31 80 PRO A CA 1
ATOM 584 C C . PRO A 1 80 ? 2.102 -9.681 -8.712 1.00 90.31 80 PRO A C 1
ATOM 586 O O . PRO A 1 80 ? 3.003 -8.843 -8.640 1.00 90.31 80 PRO A O 1
ATOM 589 N N . ALA A 1 81 ? 1.791 -10.452 -7.669 1.00 88.06 81 ALA A N 1
ATOM 590 C CA . ALA A 1 81 ? 2.376 -10.257 -6.338 1.00 88.06 81 ALA A CA 1
ATOM 591 C C . ALA A 1 81 ? 3.918 -10.332 -6.318 1.00 88.06 81 ALA A C 1
ATOM 593 O O . ALA A 1 81 ? 4.564 -9.629 -5.542 1.00 88.06 81 ALA A O 1
ATOM 594 N N . ASN A 1 82 ? 4.530 -11.156 -7.177 1.00 89.12 82 ASN A N 1
ATOM 595 C CA . ASN A 1 82 ? 5.990 -11.232 -7.306 1.00 89.12 82 ASN A CA 1
ATOM 596 C C . ASN A 1 82 ? 6.600 -9.923 -7.828 1.00 89.12 82 ASN A C 1
ATOM 598 O O . ASN A 1 82 ? 7.650 -9.523 -7.340 1.00 89.12 82 ASN A O 1
ATOM 602 N N . TRP A 1 83 ? 5.936 -9.219 -8.750 1.00 93.19 83 TRP A N 1
ATOM 603 C CA . TRP A 1 83 ? 6.394 -7.904 -9.202 1.00 93.19 83 TRP A CA 1
ATOM 604 C C . TRP A 1 83 ? 6.390 -6.896 -8.056 1.00 93.19 83 TRP A C 1
ATOM 606 O O . TRP A 1 83 ? 7.363 -6.174 -7.872 1.00 93.19 83 TRP A O 1
ATOM 616 N N . ILE A 1 84 ? 5.337 -6.877 -7.240 1.00 94.38 84 ILE A N 1
ATOM 617 C CA . ILE A 1 84 ? 5.256 -5.962 -6.093 1.00 94.38 84 ILE A CA 1
ATOM 618 C C . ILE A 1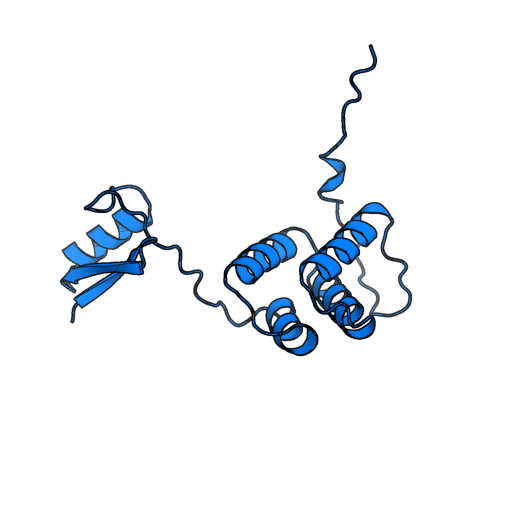 84 ? 6.388 -6.256 -5.103 1.00 94.38 84 ILE A C 1
ATOM 620 O O . ILE A 1 84 ? 7.118 -5.348 -4.712 1.00 94.38 84 ILE A O 1
ATOM 624 N N . VAL A 1 85 ? 6.601 -7.530 -4.766 1.00 95.50 85 VAL A N 1
ATOM 625 C CA . VAL A 1 85 ? 7.704 -7.971 -3.894 1.00 95.50 85 VAL A CA 1
ATOM 626 C C . VAL A 1 85 ? 9.069 -7.540 -4.436 1.00 95.50 85 VAL A C 1
ATOM 628 O O . VAL A 1 85 ? 9.898 -7.027 -3.684 1.00 95.50 85 VAL A O 1
ATOM 631 N N . ASP A 1 86 ? 9.312 -7.725 -5.731 1.00 94.56 86 ASP A N 1
ATOM 632 C CA . ASP A 1 86 ? 10.598 -7.389 -6.335 1.00 94.56 86 ASP A CA 1
ATOM 633 C C . ASP A 1 86 ? 10.815 -5.874 -6.414 1.00 94.56 86 ASP A C 1
ATOM 635 O O . ASP A 1 86 ? 11.921 -5.405 -6.151 1.00 94.56 86 ASP A O 1
ATOM 639 N N . ALA A 1 87 ? 9.766 -5.093 -6.683 1.00 95.44 87 ALA A N 1
ATOM 640 C CA . ALA A 1 87 ? 9.833 -3.635 -6.667 1.00 95.44 87 ALA A CA 1
ATOM 641 C C . ALA A 1 87 ? 10.140 -3.085 -5.263 1.00 95.44 87 ALA A C 1
ATOM 643 O O . ALA A 1 87 ? 10.940 -2.159 -5.127 1.00 95.44 87 ALA A O 1
ATOM 644 N N . LEU A 1 88 ? 9.559 -3.678 -4.213 1.00 96.56 88 LEU A N 1
ATOM 645 C CA . LEU A 1 88 ? 9.840 -3.314 -2.819 1.00 96.56 88 LEU A CA 1
ATOM 646 C C . LEU A 1 88 ? 11.298 -3.594 -2.443 1.00 96.56 88 LEU A C 1
ATOM 648 O O . LEU A 1 88 ? 11.983 -2.725 -1.901 1.00 96.56 88 LEU A O 1
ATOM 652 N N . ARG A 1 89 ? 11.802 -4.779 -2.799 1.00 96.06 89 ARG A N 1
ATOM 653 C CA . ARG A 1 89 ? 13.212 -5.143 -2.594 1.00 96.06 89 ARG A CA 1
ATOM 654 C C . ARG A 1 89 ? 14.148 -4.222 -3.363 1.00 96.06 89 ARG A C 1
ATOM 656 O O . ARG A 1 89 ? 15.178 -3.810 -2.841 1.00 96.06 89 ARG A O 1
ATOM 663 N N . GLU A 1 90 ? 13.807 -3.884 -4.599 1.00 95.31 90 GLU A N 1
ATOM 664 C CA . GLU A 1 90 ? 14.612 -2.993 -5.430 1.00 95.31 90 GLU A CA 1
ATOM 665 C C . GLU A 1 90 ? 14.646 -1.562 -4.866 1.00 95.31 90 GLU A C 1
ATOM 667 O O . GLU A 1 90 ? 15.701 -0.919 -4.850 1.00 95.31 90 GLU A O 1
ATOM 672 N N . ALA A 1 91 ? 13.525 -1.083 -4.321 1.00 95.81 91 ALA A N 1
ATOM 673 C CA . ALA A 1 91 ? 13.459 0.183 -3.598 1.00 95.81 91 ALA A CA 1
ATOM 674 C C . ALA A 1 91 ? 14.376 0.184 -2.363 1.00 95.81 91 ALA A C 1
ATOM 676 O O . ALA A 1 91 ? 15.142 1.131 -2.162 1.00 95.81 91 ALA A O 1
ATOM 677 N N . ALA A 1 92 ? 14.361 -0.892 -1.573 1.00 95.62 92 ALA A N 1
ATOM 678 C CA . ALA A 1 92 ? 15.222 -1.031 -0.403 1.00 95.62 92 ALA A CA 1
ATOM 679 C C . ALA A 1 92 ? 16.711 -1.150 -0.756 1.00 95.62 92 ALA A C 1
ATOM 681 O O . ALA A 1 92 ? 17.531 -0.472 -0.134 1.00 95.62 92 ALA A O 1
ATOM 682 N N . LYS A 1 93 ? 17.064 -1.918 -1.797 1.00 96.06 93 LYS A N 1
ATOM 683 C CA . LYS A 1 93 ? 18.441 -2.025 -2.320 1.00 96.06 93 LYS A CA 1
ATOM 684 C C . LYS A 1 93 ? 19.001 -0.678 -2.768 1.00 96.06 93 LYS A C 1
ATOM 686 O O . LYS A 1 93 ? 20.165 -0.385 -2.515 1.00 96.06 93 LYS A O 1
ATOM 691 N N . ARG A 1 94 ? 18.174 0.162 -3.398 1.00 94.88 94 ARG A N 1
ATOM 692 C CA . ARG A 1 94 ? 18.549 1.535 -3.781 1.00 94.88 94 ARG A CA 1
ATOM 693 C C . ARG A 1 94 ? 18.513 2.531 -2.620 1.00 94.88 94 ARG A C 1
ATOM 695 O O . ARG A 1 94 ? 18.727 3.720 -2.837 1.00 94.88 94 ARG A O 1
ATOM 702 N N . ASN A 1 95 ? 18.234 2.063 -1.402 1.00 93.88 95 ASN A N 1
ATOM 703 C CA . ASN A 1 95 ? 18.034 2.878 -0.207 1.00 93.88 95 ASN A CA 1
ATOM 704 C C . ASN A 1 95 ? 16.909 3.928 -0.354 1.00 93.88 95 ASN A C 1
ATOM 706 O O . ASN A 1 95 ? 16.822 4.880 0.417 1.00 93.88 95 ASN A O 1
ATOM 710 N N . ALA A 1 96 ? 16.019 3.742 -1.331 1.00 93.62 96 ALA A N 1
ATOM 711 C CA . ALA A 1 96 ? 14.862 4.582 -1.614 1.00 93.62 96 ALA A CA 1
ATOM 712 C C . ALA A 1 96 ? 13.600 3.930 -1.030 1.00 93.62 96 ALA A C 1
ATOM 714 O O . ALA A 1 96 ? 12.632 3.666 -1.744 1.00 93.62 96 ALA A O 1
ATOM 715 N N . ARG A 1 97 ? 13.637 3.640 0.279 1.00 93.50 97 ARG A N 1
ATOM 716 C CA . ARG A 1 97 ? 12.612 2.911 1.048 1.00 93.50 97 ARG A CA 1
ATOM 717 C C . ARG A 1 97 ? 11.301 3.693 1.144 1.00 93.50 97 ARG A C 1
ATOM 719 O O . ARG A 1 97 ? 10.961 4.260 2.176 1.00 93.50 97 ARG A O 1
ATOM 726 N N . SER A 1 98 ? 10.565 3.758 0.044 1.00 94.00 98 SER A N 1
ATOM 727 C CA . SER A 1 98 ? 9.275 4.430 -0.028 1.00 94.00 98 SER A CA 1
ATOM 728 C C . SER A 1 98 ? 8.348 3.711 -0.995 1.00 94.00 98 SER A C 1
ATOM 730 O O . SER A 1 98 ? 8.771 3.283 -2.072 1.00 94.00 98 SER A O 1
ATOM 732 N N . TRP A 1 99 ? 7.062 3.655 -0.639 1.00 95.38 99 TRP A N 1
ATOM 733 C CA . TRP A 1 99 ? 6.022 3.132 -1.523 1.00 95.38 99 TRP A CA 1
ATOM 734 C C . TRP A 1 99 ? 6.039 3.808 -2.901 1.00 95.38 99 TRP A C 1
ATOM 736 O O . TRP A 1 99 ? 6.043 3.124 -3.916 1.00 95.38 99 TRP A O 1
ATOM 746 N N . LYS A 1 100 ? 6.159 5.144 -2.946 1.00 94.50 100 LYS A N 1
ATOM 747 C CA . LYS A 1 100 ? 6.229 5.920 -4.200 1.00 94.50 100 LYS A CA 1
ATOM 748 C C . LYS A 1 100 ? 7.330 5.442 -5.146 1.00 94.50 100 LYS A C 1
ATOM 750 O O . LYS A 1 100 ? 7.147 5.464 -6.359 1.00 94.50 100 LYS A O 1
ATOM 755 N N . TYR A 1 101 ? 8.480 5.044 -4.603 1.00 96.19 101 TYR A N 1
ATOM 756 C CA . TYR A 1 101 ? 9.586 4.555 -5.417 1.00 96.19 101 TYR A CA 1
ATOM 757 C C . TYR A 1 101 ? 9.312 3.146 -5.954 1.00 96.19 101 TYR A C 1
ATOM 759 O O . TYR A 1 101 ? 9.515 2.897 -7.141 1.00 96.19 101 TYR A O 1
ATOM 767 N N . ALA A 1 102 ? 8.783 2.250 -5.114 1.00 95.94 102 ALA A N 1
ATOM 768 C CA . ALA A 1 102 ? 8.346 0.922 -5.547 1.00 95.94 102 ALA A CA 1
ATOM 769 C C . ALA A 1 102 ? 7.241 1.009 -6.618 1.00 95.94 102 ALA A C 1
ATOM 771 O O . ALA A 1 102 ? 7.303 0.328 -7.637 1.00 95.94 102 ALA A O 1
ATOM 772 N N . GLU A 1 103 ? 6.278 1.915 -6.447 1.00 94.94 103 GLU A N 1
ATOM 773 C CA . GLU A 1 103 ? 5.222 2.173 -7.426 1.00 94.94 103 GLU A CA 1
ATOM 774 C C . GLU A 1 103 ? 5.788 2.679 -8.763 1.00 94.94 103 GLU A C 1
ATOM 776 O O . GLU A 1 103 ? 5.364 2.232 -9.829 1.00 94.94 103 GLU A O 1
ATOM 781 N N . ALA A 1 104 ? 6.782 3.572 -8.737 1.00 95.25 104 ALA A N 1
ATOM 782 C CA . ALA A 1 104 ? 7.446 4.039 -9.952 1.00 95.25 104 ALA A CA 1
ATOM 783 C C . ALA A 1 104 ? 8.150 2.896 -10.707 1.00 95.25 104 ALA A C 1
ATOM 785 O O . ALA A 1 104 ? 8.087 2.848 -11.936 1.00 95.25 104 ALA A O 1
ATOM 786 N N . ILE A 1 105 ? 8.768 1.955 -9.983 1.00 94.38 105 ILE A N 1
ATOM 787 C CA . ILE A 1 105 ? 9.359 0.744 -10.569 1.00 94.38 105 ILE A CA 1
ATOM 788 C C . ILE A 1 105 ? 8.276 -0.119 -11.229 1.00 94.38 105 ILE A C 1
ATOM 790 O O . ILE A 1 105 ? 8.435 -0.507 -12.385 1.00 94.38 105 ILE A O 1
ATOM 794 N N . LEU A 1 106 ? 7.158 -0.366 -10.539 1.00 94.12 106 LEU A N 1
ATOM 795 C CA . LEU A 1 106 ? 6.036 -1.148 -11.074 1.00 94.12 106 LEU A CA 1
ATOM 796 C C . LEU A 1 106 ? 5.470 -0.540 -12.360 1.00 94.12 106 LEU A C 1
ATOM 798 O O . LEU A 1 106 ? 5.286 -1.243 -13.353 1.00 94.12 106 LEU A O 1
ATOM 802 N N . ARG A 1 107 ? 5.259 0.781 -12.370 1.00 92.56 107 ARG A N 1
ATOM 803 C CA . ARG A 1 107 ? 4.783 1.521 -13.548 1.00 92.56 107 ARG A CA 1
ATOM 804 C C . ARG A 1 107 ? 5.744 1.392 -14.725 1.00 92.56 107 ARG A C 1
ATOM 806 O O . ARG A 1 107 ? 5.306 1.179 -15.854 1.00 92.56 107 ARG A O 1
ATOM 813 N N . ARG A 1 108 ? 7.048 1.491 -14.459 1.00 92.38 108 ARG A N 1
ATOM 814 C CA . ARG A 1 108 ? 8.087 1.316 -15.476 1.00 92.38 108 ARG A CA 1
ATOM 815 C C . ARG A 1 108 ? 8.050 -0.093 -16.069 1.00 92.38 108 ARG A C 1
ATOM 817 O O . ARG A 1 108 ? 7.998 -0.223 -17.286 1.00 92.38 108 ARG A O 1
ATOM 824 N N . TRP A 1 109 ? 8.006 -1.133 -15.234 1.00 92.19 109 TRP A N 1
ATOM 825 C CA . TRP A 1 109 ? 7.923 -2.526 -15.698 1.00 92.19 109 TRP A CA 1
ATOM 826 C C . TRP A 1 109 ? 6.645 -2.815 -16.488 1.00 92.19 109 TRP A C 1
ATOM 828 O O . TRP A 1 109 ? 6.684 -3.557 -17.468 1.00 92.19 109 TRP A O 1
ATOM 838 N N . ALA A 1 110 ? 5.519 -2.208 -16.111 1.00 87.31 110 ALA A N 1
ATOM 839 C CA . ALA A 1 110 ? 4.270 -2.346 -16.853 1.00 87.31 110 ALA A CA 1
ATOM 840 C C . ALA A 1 110 ? 4.360 -1.741 -18.265 1.00 87.31 110 ALA A C 1
ATOM 842 O O . ALA A 1 110 ? 3.881 -2.351 -19.225 1.00 87.31 110 ALA A O 1
ATOM 843 N N . ALA A 1 111 ? 5.016 -0.583 -18.402 1.00 85.00 111 ALA A N 1
ATOM 844 C CA . ALA A 1 111 ? 5.168 0.131 -19.669 1.00 85.00 111 ALA A CA 1
ATOM 845 C C . ALA A 1 111 ? 6.245 -0.480 -20.583 1.00 85.00 111 ALA A C 1
ATOM 847 O O . ALA A 1 111 ? 5.981 -0.780 -21.749 1.00 85.00 111 ALA A O 1
ATOM 848 N N . GLU A 1 112 ? 7.446 -0.698 -20.054 1.00 83.38 112 GLU A N 1
ATOM 849 C CA . GLU A 1 112 ? 8.628 -1.115 -20.824 1.00 83.38 112 GLU A CA 1
ATOM 850 C C . GLU A 1 112 ? 8.718 -2.642 -20.982 1.00 83.38 112 GLU A C 1
ATOM 852 O O . GLU A 1 112 ? 9.388 -3.133 -21.885 1.00 83.38 112 GLU A O 1
ATOM 857 N N . GLY A 1 113 ? 7.984 -3.397 -20.159 1.00 74.75 113 GLY A N 1
ATOM 858 C CA . GLY A 1 113 ? 8.271 -4.806 -19.918 1.00 74.75 113 GLY A CA 1
ATOM 859 C C . GLY A 1 113 ? 9.327 -4.950 -18.821 1.00 74.75 113 GLY A C 1
ATOM 860 O O . GLY A 1 113 ? 10.146 -4.061 -18.588 1.00 74.75 113 GLY A O 1
ATOM 861 N N . ARG A 1 114 ? 9.277 -6.062 -18.088 1.00 72.69 114 ARG A N 1
ATOM 862 C CA . ARG A 1 114 ? 10.292 -6.383 -17.087 1.00 72.69 114 ARG A CA 1
ATOM 863 C C . ARG A 1 114 ? 11.457 -7.065 -17.804 1.00 72.69 114 ARG A C 1
ATOM 865 O O . ARG A 1 114 ? 11.263 -8.136 -18.367 1.00 72.69 114 ARG A O 1
ATOM 872 N N . ASP A 1 115 ? 12.642 -6.455 -17.788 1.00 61.78 115 ASP A N 1
ATOM 873 C CA . ASP A 1 115 ? 13.871 -7.158 -18.165 1.00 61.78 115 ASP A CA 1
ATOM 874 C C . ASP A 1 115 ? 14.108 -8.253 -17.117 1.00 61.78 115 ASP A C 1
ATOM 876 O O . ASP A 1 115 ? 14.414 -7.978 -15.953 1.00 61.78 115 ASP A O 1
ATOM 880 N N . ASP A 1 116 ? 13.862 -9.500 -17.511 1.00 53.28 116 ASP A N 1
ATOM 881 C CA . ASP A 1 116 ? 13.936 -10.680 -16.653 1.00 53.28 116 ASP A CA 1
ATOM 882 C C . ASP A 1 116 ? 15.397 -11.059 -16.346 1.00 53.28 116 ASP A C 1
ATOM 884 O O . ASP A 1 116 ? 15.860 -12.149 -16.675 1.00 53.28 116 ASP A O 1
ATOM 888 N N . GLU A 1 117 ? 16.149 -10.186 -15.678 1.00 46.91 117 GLU A N 1
ATOM 889 C CA . GLU A 1 117 ? 17.443 -10.550 -15.097 1.00 46.91 117 GLU A CA 1
ATOM 890 C C . GLU A 1 117 ? 17.246 -10.971 -13.633 1.00 46.91 117 GLU A C 1
ATOM 892 O O . GLU A 1 117 ? 17.502 -10.242 -12.677 1.00 46.91 117 GLU A O 1
ATOM 897 N N . GLY A 1 118 ? 16.724 -12.190 -13.467 1.00 47.84 118 GLY A N 1
ATOM 898 C CA . GLY A 1 118 ? 16.765 -12.926 -12.205 1.00 47.84 118 GLY A CA 1
ATOM 899 C C . GLY A 1 118 ? 15.540 -12.773 -11.304 1.00 47.84 118 GLY A C 1
ATOM 900 O O . GLY A 1 118 ? 15.556 -12.011 -10.345 1.00 47.84 118 GLY A O 1
ATOM 901 N N . THR A 1 119 ? 14.504 -13.575 -11.553 1.00 41.69 119 THR A N 1
ATOM 902 C CA . THR A 1 119 ? 13.733 -14.332 -10.541 1.00 41.69 119 THR A CA 1
ATOM 903 C C . THR A 1 119 ? 12.712 -15.194 -11.284 1.00 41.69 119 THR A C 1
ATOM 905 O O . THR A 1 119 ? 11.912 -14.681 -12.052 1.00 41.69 119 THR A O 1
ATOM 908 N N . GLU A 1 120 ? 12.822 -16.510 -11.088 1.00 45.12 120 GLU A N 1
ATOM 909 C CA . GLU A 1 120 ? 11.858 -17.582 -11.386 1.00 45.12 120 GLU A CA 1
ATOM 910 C C . GLU A 1 120 ? 10.872 -17.363 -12.551 1.00 45.12 120 GLU A C 1
ATOM 912 O O . GLU A 1 120 ? 9.853 -16.684 -12.443 1.00 45.12 120 GLU A O 1
ATOM 917 N N . ARG A 1 121 ? 11.170 -18.051 -13.661 1.00 41.16 121 ARG A N 1
ATOM 918 C CA . ARG A 1 121 ? 10.360 -18.145 -14.882 1.00 41.16 121 ARG A CA 1
ATOM 919 C C . ARG A 1 121 ? 8.882 -18.403 -14.566 1.00 41.16 121 ARG A C 1
ATOM 921 O O . ARG A 1 121 ? 8.516 -19.513 -14.184 1.00 41.16 121 ARG A O 1
ATOM 928 N N . HIS A 1 122 ? 8.038 -17.401 -14.801 1.00 45.94 122 HIS A N 1
ATOM 929 C CA . HIS A 1 122 ? 6.585 -17.547 -14.791 1.00 45.94 122 HIS A CA 1
ATOM 930 C C . HIS A 1 122 ? 6.106 -17.964 -16.196 1.00 45.94 122 HIS A C 1
ATOM 932 O O . HIS A 1 122 ? 6.407 -17.270 -17.169 1.00 45.94 122 HIS A O 1
ATOM 938 N N . PRO A 1 123 ? 5.370 -19.079 -16.352 1.00 38.75 123 PRO A N 1
ATOM 939 C CA . PRO A 1 123 ? 4.801 -19.478 -17.630 1.00 38.75 123 PRO A CA 1
ATOM 940 C C . PRO A 1 123 ? 3.483 -18.723 -17.825 1.00 38.75 123 PRO A C 1
ATOM 942 O O . PRO A 1 123 ? 2.413 -19.188 -17.450 1.00 38.75 123 PRO A O 1
ATOM 945 N N . GLY A 1 124 ? 3.552 -17.511 -18.356 1.00 43.78 124 GLY A N 1
ATOM 946 C CA . GLY A 1 124 ? 2.360 -16.722 -18.648 1.00 43.78 124 GLY A CA 1
ATOM 947 C C . GLY A 1 124 ? 2.772 -15.383 -19.216 1.00 43.78 124 GLY A C 1
ATOM 948 O O . GLY A 1 124 ? 3.450 -14.623 -18.534 1.00 43.78 124 GLY A O 1
ATO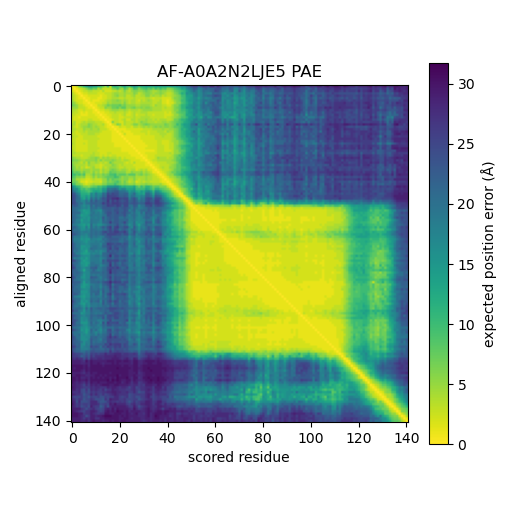M 949 N N . GLY A 1 125 ? 2.427 -15.147 -20.484 1.00 52.94 125 GLY A N 1
ATOM 950 C CA . GLY A 1 125 ? 2.802 -13.948 -21.229 1.00 52.94 125 GLY A CA 1
ATOM 951 C C . GLY A 1 125 ? 2.451 -12.647 -20.507 1.00 52.94 125 GLY A C 1
ATOM 952 O O . GLY A 1 125 ? 1.631 -12.637 -19.590 1.00 52.94 125 GLY A O 1
ATOM 953 N N . ARG A 1 126 ? 3.107 -11.563 -20.948 1.00 53.94 126 ARG A N 1
ATOM 954 C CA . ARG A 1 126 ? 2.974 -10.190 -20.436 1.00 53.94 126 ARG A CA 1
ATOM 955 C C . ARG A 1 126 ? 1.551 -9.929 -19.911 1.00 53.94 126 ARG A C 1
ATOM 957 O O . ARG A 1 126 ? 0.620 -9.976 -20.718 1.00 53.94 126 ARG A O 1
ATOM 964 N N . PRO A 1 127 ? 1.363 -9.678 -18.600 1.00 54.28 127 PRO A N 1
ATOM 965 C CA . PRO A 1 127 ? 0.045 -9.340 -18.084 1.00 54.28 127 PRO A CA 1
ATOM 966 C C . PRO A 1 127 ? -0.460 -8.073 -18.793 1.00 54.28 127 PRO A C 1
ATOM 968 O O . PRO A 1 127 ? 0.359 -7.212 -19.137 1.00 54.28 127 PRO A O 1
ATOM 971 N N . PRO A 1 128 ? -1.774 -7.962 -19.057 1.00 54.06 128 PRO A N 1
ATOM 972 C CA . PRO A 1 128 ? -2.343 -6.783 -19.698 1.00 54.06 128 PRO A CA 1
ATOM 973 C C . PRO A 1 128 ? -1.937 -5.537 -18.913 1.00 54.06 128 PRO A C 1
ATOM 975 O O . PRO A 1 128 ? -2.144 -5.468 -17.703 1.00 54.06 128 PRO A O 1
ATOM 978 N N . ASN A 1 129 ? -1.310 -4.580 -19.599 1.00 61.12 129 ASN A N 1
ATOM 979 C CA . ASN A 1 129 ? -0.859 -3.343 -18.984 1.00 61.12 129 ASN A CA 1
ATOM 980 C C . ASN A 1 129 ? -2.096 -2.502 -18.619 1.00 61.12 129 ASN A C 1
ATOM 982 O O . ASN A 1 129 ? -2.789 -2.035 -19.526 1.00 61.12 129 ASN A O 1
ATOM 986 N N . PRO A 1 130 ? -2.385 -2.255 -17.328 1.00 60.34 130 PRO A N 1
ATOM 987 C CA . PRO A 1 130 ? -3.545 -1.456 -16.931 1.00 60.34 130 PRO A CA 1
ATOM 988 C C . PRO A 1 130 ? -3.469 -0.002 -17.434 1.00 60.34 130 PRO A C 1
ATOM 990 O O . PRO A 1 130 ? -4.491 0.680 -17.490 1.00 60.34 130 PRO A O 1
ATOM 993 N N . TYR A 1 131 ? -2.289 0.472 -17.855 1.00 53.12 131 TYR A N 1
ATOM 994 C CA . TYR A 1 131 ? -2.105 1.799 -18.447 1.00 53.12 131 TYR A CA 1
ATOM 995 C C . TYR A 1 131 ? -2.328 1.863 -19.962 1.00 53.12 131 TYR A C 1
ATOM 997 O O . TYR A 1 131 ? -2.396 2.971 -20.492 1.00 53.12 131 TYR A O 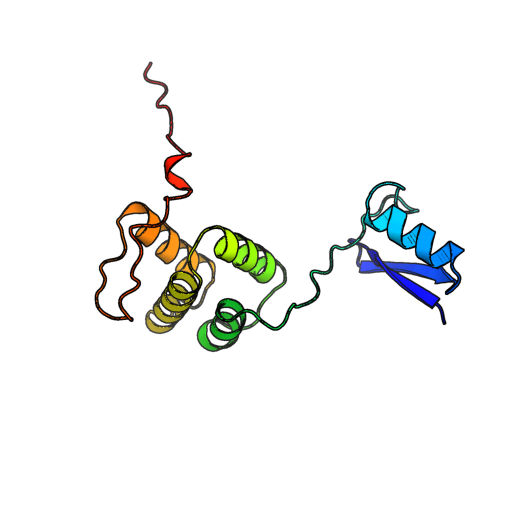1
ATOM 1005 N N . ASP A 1 132 ? -2.518 0.738 -20.660 1.00 56.97 132 ASP A N 1
ATOM 1006 C CA . ASP A 1 132 ? -2.890 0.770 -22.085 1.00 56.97 132 ASP A CA 1
ATOM 1007 C C . ASP A 1 132 ? -4.281 1.400 -22.295 1.00 56.97 132 ASP A C 1
ATOM 1009 O O . ASP A 1 132 ? -4.576 1.927 -23.365 1.00 56.97 132 ASP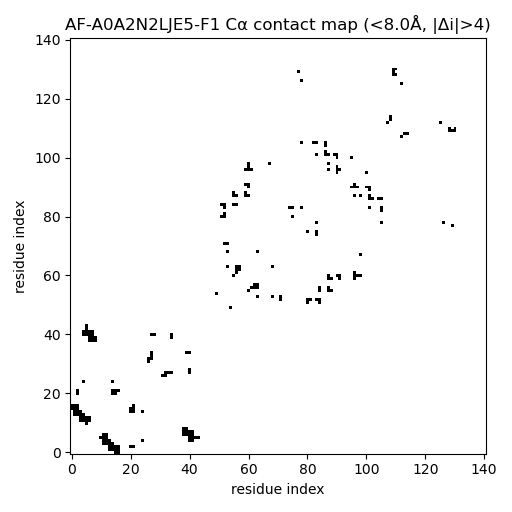 A O 1
ATOM 1013 N N . ALA A 1 133 ? -5.127 1.428 -21.257 1.00 54.16 133 ALA A N 1
ATOM 1014 C CA . ALA A 1 133 ? -6.411 2.129 -21.280 1.00 54.16 133 ALA A CA 1
ATOM 1015 C C . ALA A 1 133 ? -6.276 3.666 -21.205 1.00 54.16 133 ALA A C 1
ATOM 1017 O O . ALA A 1 133 ? -7.235 4.385 -21.488 1.00 54.16 133 ALA A O 1
ATOM 1018 N N . VAL A 1 134 ? -5.100 4.194 -20.841 1.00 47.53 134 VAL A N 1
ATOM 1019 C CA . VAL A 1 134 ? -4.853 5.634 -20.662 1.00 47.53 134 VAL A CA 1
ATOM 1020 C C . VAL A 1 134 ? -4.121 6.191 -21.884 1.00 47.53 134 VAL A C 1
ATOM 1022 O O . VAL A 1 134 ? -3.008 6.710 -21.803 1.00 47.53 134 VAL A O 1
ATOM 1025 N N . VAL A 1 135 ? -4.752 6.108 -23.055 1.00 47.91 135 VAL A N 1
ATOM 1026 C CA . VAL A 1 135 ? -4.274 6.834 -24.238 1.00 47.91 135 VAL A CA 1
ATOM 1027 C C . VAL A 1 135 ? -4.649 8.305 -24.073 1.00 47.91 135 VAL A C 1
ATOM 1029 O O . VAL A 1 135 ? -5.821 8.680 -24.122 1.00 47.91 135 VAL A O 1
ATOM 1032 N N . ARG A 1 136 ? -3.644 9.169 -23.888 1.00 43.81 136 ARG A N 1
ATOM 1033 C CA . ARG A 1 136 ? -3.828 10.618 -24.021 1.00 43.81 136 ARG A CA 1
ATOM 1034 C C . ARG A 1 136 ? -4.196 10.908 -25.473 1.00 43.81 136 ARG A C 1
ATOM 1036 O O . ARG A 1 136 ? -3.334 10.876 -26.346 1.00 43.81 136 ARG A O 1
ATOM 1043 N N . ARG A 1 137 ? -5.469 11.200 -25.736 1.00 40.94 137 ARG A N 1
ATOM 1044 C CA . ARG A 1 137 ? -5.870 11.818 -27.000 1.00 40.94 137 ARG A CA 1
ATOM 1045 C C . ARG A 1 137 ? -5.285 13.228 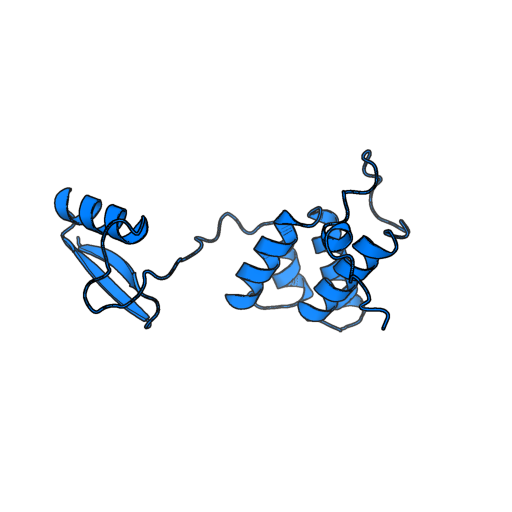-27.010 1.00 40.94 137 ARG A C 1
ATOM 1047 O O . ARG A 1 137 ? -5.780 14.100 -26.300 1.00 40.94 137 ARG A O 1
ATOM 1054 N N . GLY A 1 138 ? -4.195 13.418 -27.752 1.00 39.97 138 GLY A N 1
ATOM 1055 C CA . GLY A 1 138 ? -3.714 14.748 -28.100 1.00 39.97 138 GLY A CA 1
ATOM 1056 C C . GLY A 1 138 ? -4.854 15.509 -28.768 1.00 39.97 138 GLY A C 1
ATOM 1057 O O . GLY A 1 138 ? -5.476 15.009 -29.705 1.00 39.97 138 GLY A O 1
ATOM 1058 N N . LEU A 1 139 ? -5.190 16.674 -28.223 1.00 47.66 139 LEU A N 1
ATOM 1059 C CA . LEU A 1 139 ? -5.951 17.674 -28.954 1.00 47.66 139 LEU A CA 1
ATOM 1060 C C . LEU A 1 139 ? -4.938 18.382 -29.851 1.00 47.66 139 LEU A C 1
ATOM 1062 O O . LEU A 1 139 ? -4.333 19.366 -29.436 1.00 47.66 139 LEU A O 1
ATOM 1066 N N . ASP A 1 140 ? -4.710 17.820 -31.035 1.00 43.38 140 ASP A N 1
ATOM 1067 C CA . ASP A 1 140 ? -4.067 18.545 -32.123 1.00 43.38 140 ASP A CA 1
ATOM 1068 C C . ASP A 1 140 ? -5.067 19.598 -32.622 1.00 43.38 140 ASP A C 1
ATOM 1070 O O . ASP A 1 140 ? -6.159 19.261 -33.092 1.00 43.38 140 ASP A O 1
ATOM 1074 N N . GLY A 1 141 ? -4.710 20.868 -32.443 1.00 50.84 141 GLY A N 1
ATOM 1075 C CA . GLY A 1 141 ? -5.359 22.041 -33.023 1.00 50.84 141 GLY A CA 1
ATOM 1076 C C . GLY A 1 141 ? -4.330 22.869 -33.769 1.00 50.84 141 GLY A C 1
ATOM 1077 O O . GLY A 1 141 ? -3.171 22.906 -33.297 1.00 50.84 141 GLY A O 1
#

Sequence (141 aa):
MLLALPLTDGDLLLAVHSEGGRRLLERIEAGVEPVPGGSRVAVMVEPAALSRPAAVYEQEIGMLTPSVTVALAEAEQLYPANWIVDALREAAKRNARSWKYAEAILRRWAAEGRDDEGTERHPGGRPPNPYDAVVRRGLDG

Mean predicted aligned error: 14.5 Å

pLDDT: mean 78.33, std 17.46, range [38.75, 96.56]